Protein 5HBS (pdb70)

B-factor: mean 7.98, std 4.66, range [2.72, 50.4]

Solvent-accessible surface area: 7800 Å² total; per-residue (Å²): 181,41,75,0,57,16,32,3,107,22,102,78,50,113,68,36,69,66,14,10,128,24,0,86,6,87,108,62,27,36,158,63,11,103,139,33,159,13,18,14,43,2,69,32,94,63,61,65,0,46,4,54,27,30,25,142,96,105,66,34,65,14,89,11,87,14,55,48,86,46,100,6,93,3,91,17,43,18,104,62,124,2,75,0,35,0,41,82,76,68,97,83,0,50,3,89,10,121,47,125,36,125,57,10,4,18,13,2,42,50,89,74,75,45,0,15,6,50,23,67,0,86,77,37,64,0,44,6,13,0,65,79,40,149,153,135,63,171,165

CATH classification: 2.40.128.20

Foldseek 3Di:
DAFPAAKWWWDDKFQVLVVLVLLVNDPVLSVVVVPWGWIWHWDCDPQFIWTWTDTPPDIQIDTDGAPDFDWGQPPVRSRDTFRKHWYDDDQKIWMDTHDDWPPFTWIWHDDVQKIWIWTDTPHGIMIIITGGDDDDDDD

InterPro domains:
  IPR000463 Cytosolic fatty-acid binding [PR00178] (5-27)
  IPR000463 Cytosolic fatty-acid binding [PR00178] (64-80)
  IPR000463 Cytosolic fatty-acid binding [PR00178] (113-133)
  IPR000463 Cytosolic fatty-acid binding [PS00214] (7-24)
  IPR000566 Lipocalin/cytosolic fatty-acid binding domain [PF00061] (6-133)
  IPR012674 Calycin [G3DSA:2.40.128.20] (2-135)
  IPR012674 Calycin [SSF50814] (3-134)
  IPR031259 Intracellular lipid binding protein [PTHR11955] (1-133)
  IPR031264 Retinol-binding protein 1 [cd19462] (4-134)

GO terms:
  GO:0005811 lipid droplet (C, IDA)
  GO:1904768 all-trans-retinol binding (F, IDA)
  GO:0055088 lipid homeostasis (P, IMP)
  GO:0006776 vitamin A metabolic process (P, IMP)
  GO:0005501 retinoid binding (F, TAS)
  GO:0006776 vitamin A metabolic process (P, TAS)
  GO:0001523 retinoid metabolic process (P, TAS)
  GO:0005829 cytosol (C, TAS)
  GO:0140104 molecular carrier activity (F, TAS)
  GO:0005515 protein binding (F, IPI)
  GO:0005829 cytosol (C, IDA)

Nearest PDB structures (foldseek):
  5ljc-assembly1_A  TM=9.923E-01  e=6.631E-24  Homo sapiens
  6e5l-assembly1_A  TM=9.874E-01  e=9.057E-24  Homo sapiens
  5lje-assembly1_A  TM=9.902E-01  e=2.841E-23  Homo sapiens
  5ljh-assembly1_A  TM=9.904E-01  e=5.583E-23  Homo sapiens
  1opb-assembly3_C  TM=9.836E-01  e=1.792E-17  Rattus rattus

Structure (mmCIF, N/CA/C/O backbone):
data_5HBS
#
_entry.id   5HBS
#
_cell.length_a   37.217
_cell.length_b   49.769
_cell.length_c   73.480
_cell.angle_alpha   90.00
_cell.angle_beta   90.00
_cell.angle_gamma   90.00
#
_symmetry.space_group_name_H-M   'P 21 21 21'
#
loop_
_entity.id
_entity.type
_entity.pdbx_description
1 polymer 'Retinol-binding protein 1'
2 non-polymer RETINOL
3 water water
#
loop_
_atom_site.group_PDB
_atom_site.id
_atom_site.type_symbol
_atom_site.label_atom_id
_atom_site.label_alt_id
_atom_site.label_comp_id
_atom_site.label_asym_id
_atom_site.label_entity_id
_atom_site.label_seq_id
_atom_site.pdbx_PDB_ins_code
_atom_site.Cartn_x
_atom_site.Cartn_y
_atom_site.Cartn_z
_atom_site.occupancy
_atom_site.B_iso_or_equiv
_atom_site.auth_seq_id
_atom_site.auth_comp_id
_atom_site.auth_asym_id
_atom_site.auth_atom_id
_atom_site.pdbx_PDB_model_num
ATOM 1 N N . PRO A 1 1 ? 29.199 -3.375 12.851 1.00 17.44 1 PRO A N 1
ATOM 2 C CA . PRO A 1 1 ? 28.956 -2.359 11.822 1.00 15.99 1 PRO A CA 1
ATOM 3 C C . PRO A 1 1 ? 28.070 -2.866 10.685 1.00 12.99 1 PRO A C 1
ATOM 4 O O . PRO A 1 1 ? 28.110 -4.056 10.354 1.00 12.91 1 PRO A O 1
ATOM 17 N N . VAL A 1 2 ? 27.279 -1.961 10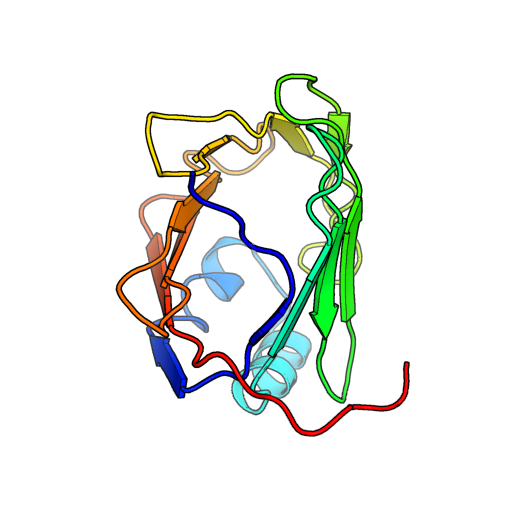.097 1.00 10.93 2 VAL A N 1
ATOM 18 C CA . VAL A 1 2 ? 26.386 -2.331 9.006 1.00 9.68 2 VAL A CA 1
ATOM 19 C C . VAL A 1 2 ? 27.207 -2.803 7.822 1.00 8.50 2 VAL A C 1
ATOM 20 O O . VAL A 1 2 ? 28.170 -2.150 7.405 1.00 9.73 2 VAL A O 1
ATOM 33 N N . ASP A 1 3 ? 26.818 -3.936 7.258 1.00 7.27 3 ASP A N 1
ATOM 34 C CA . ASP A 1 3 ? 27.529 -4.508 6.126 1.00 6.36 3 ASP A CA 1
ATOM 35 C C . ASP A 1 3 ? 26.491 -5.159 5.231 1.00 5.40 3 ASP A C 1
ATOM 36 O O . ASP A 1 3 ? 25.792 -6.085 5.658 1.00 6.10 3 ASP A O 1
ATOM 45 N N . PHE A 1 4 ? 26.377 -4.656 4.004 1.00 4.51 4 PHE A N 1
ATOM 46 C CA . PHE A 1 4 ? 25.375 -5.145 3.066 1.00 4.19 4 PHE A CA 1
ATOM 47 C C . PHE A 1 4 ? 25.797 -6.413 2.323 1.00 3.83 4 PHE A C 1
ATOM 48 O O . PHE A 1 4 ? 25.014 -6.922 1.519 1.00 4.29 4 PHE A O 1
ATOM 65 N N . THR A 1 5 ? 27.001 -6.932 2.557 1.00 3.92 5 THR A N 1
ATOM 66 C CA . THR A 1 5 ? 27.477 -8.079 1.789 1.00 3.90 5 THR A CA 1
ATOM 67 C C . THR A 1 5 ? 26.536 -9.272 1.948 1.00 3.95 5 THR A C 1
ATOM 68 O O . THR A 1 5 ? 26.166 -9.642 3.068 1.00 4.71 5 THR A O 1
ATOM 79 N N . GLY A 1 6 ? 26.185 -9.893 0.834 1.00 3.67 6 GLY A N 1
ATOM 80 C CA . GLY A 1 6 ? 25.331 -11.064 0.866 1.00 3.80 6 GLY A CA 1
ATOM 81 C C . GLY A 1 6 ? 24.521 -11.187 -0.407 1.00 3.60 6 GLY A C 1
ATOM 82 O O . GLY A 1 6 ? 24.634 -10.381 -1.330 1.00 3.97 6 GLY A O 1
ATOM 86 N N . TYR A 1 7 ? 23.699 -12.238 -0.434 1.00 3.75 7 TYR A N 1
ATOM 87 C CA . TYR A 1 7 ? 22.717 -12.458 -1.488 1.00 4.08 7 TYR A CA 1
ATOM 88 C C . TYR A 1 7 ? 21.343 -12.298 -0.855 1.00 3.91 7 TYR A C 1
ATOM 89 O O . TYR A 1 7 ? 21.055 -12.897 0.191 1.00 4.35 7 TYR A O 1
ATOM 107 N N . TRP A 1 8 ? 20.516 -11.467 -1.480 1.00 4.10 8 TRP A N 1
ATOM 108 C CA . TRP A 1 8 ? 19.261 -11.011 -0.903 1.00 4.36 8 TRP A CA 1
ATOM 109 C C . TRP A 1 8 ? 18.150 -11.251 -1.914 1.00 4.39 8 TRP A C 1
ATOM 110 O O . TRP A 1 8 ? 18.199 -10.727 -3.030 1.00 5.43 8 TRP A O 1
ATOM 131 N N . LYS A 1 9 ? 17.148 -12.029 -1.519 1.00 3.92 9 LYS A N 1
ATOM 132 C CA . LYS A 1 9 ? 16.097 -12.474 -2.422 1.00 3.90 9 LYS A CA 1
ATOM 133 C C . LYS A 1 9 ? 14.835 -11.634 -2.222 1.00 3.57 9 LYS A C 1
ATOM 134 O O . LYS A 1 9 ? 14.408 -11.401 -1.088 1.00 3.77 9 LYS A O 1
ATOM 153 N N . MET A 1 10 ? 14.224 -11.199 -3.322 1.00 3.75 10 MET A N 1
ATOM 154 C CA A MET A 1 10 ? 13.034 -10.353 -3.266 0.37 3.95 10 MET A CA 1
ATOM 155 C CA B MET A 1 10 ? 13.062 -10.329 -3.206 0.63 3.73 10 MET A CA 1
ATOM 156 C C . MET A 1 10 ? 11.924 -10.997 -2.442 1.00 3.77 10 MET A C 1
ATOM 157 O O . MET A 1 10 ? 11.538 -12.143 -2.704 1.00 5.30 10 MET A O 1
ATOM 184 N N . LEU A 1 11 ? 11.375 -10.247 -1.490 1.00 3.38 11 LEU A N 1
ATOM 185 C CA . LEU A 1 11 ? 10.176 -10.651 -0.767 1.00 3.51 11 LEU A CA 1
ATOM 186 C C . LEU A 1 11 ? 8.958 -9.853 -1.210 1.00 3.44 11 LEU A C 1
ATOM 187 O O . LEU A 1 11 ? 7.932 -10.447 -1.557 1.00 4.23 11 LEU A O 1
ATOM 203 N N . VAL A 1 12 ? 9.062 -8.520 -1.208 1.00 3.38 12 VAL A N 1
ATOM 204 C CA . VAL A 1 12 ? 7.971 -7.627 -1.579 1.00 3.67 12 VAL A CA 1
ATOM 205 C C . VAL A 1 12 ? 8.533 -6.472 -2.405 1.00 3.83 12 VAL A C 1
ATOM 206 O O . VAL A 1 12 ? 9.669 -6.032 -2.207 1.00 5.08 12 VAL A O 1
ATOM 219 N N . ASN A 1 13 ? 7.697 -5.963 -3.318 1.00 3.77 13 ASN A N 1
ATOM 220 C CA . ASN A 1 13 ? 8.102 -4.966 -4.315 1.00 3.71 13 ASN A CA 1
ATOM 221 C C . ASN A 1 13 ? 6.880 -4.086 -4.565 1.00 3.28 13 ASN A C 1
ATOM 222 O O . ASN A 1 13 ? 5.987 -4.464 -5.330 1.00 3.54 13 ASN A O 1
ATOM 233 N N . GLU A 1 14 ? 6.835 -2.945 -3.893 1.00 3.36 14 GLU A N 1
ATOM 234 C CA . GLU A 1 14 ? 5.643 -2.115 -3.806 1.00 3.51 14 GLU A CA 1
ATOM 235 C C . GLU A 1 14 ? 5.767 -0.906 -4.735 1.00 3.15 14 GLU A C 1
ATOM 236 O O . GLU A 1 14 ? 6.718 -0.126 -4.629 1.00 3.10 14 GLU A O 1
ATOM 248 N N . ASN A 1 15 ? 4.794 -0.754 -5.636 1.00 3.35 15 ASN A N 1
ATOM 249 C CA . ASN A 1 15 ? 4.649 0.433 -6.486 1.00 3.56 15 ASN A CA 1
ATOM 250 C C . ASN A 1 15 ? 5.756 0.571 -7.540 1.00 3.53 15 ASN A C 1
ATOM 251 O O . ASN A 1 15 ? 6.086 1.685 -7.961 1.00 3.92 15 ASN A O 1
ATOM 262 N N . PHE A 1 16 ? 6.298 -0.557 -8.008 1.00 3.73 16 PHE A N 1
ATOM 263 C CA . PHE A 1 16 ? 7.375 -0.533 -9.001 1.00 4.03 16 PHE A CA 1
ATOM 264 C C . PHE A 1 16 ? 6.898 0.040 -10.336 1.00 4.04 16 PHE A C 1
ATOM 265 O O . PHE A 1 16 ? 7.633 0.788 -10.989 1.00 4.17 16 PHE A O 1
ATOM 282 N N . GLU A 1 17 ? 5.680 -0.311 -10.770 1.00 4.52 17 GLU A N 1
ATOM 283 C CA . GLU A 1 17 ? 5.191 0.152 -12.068 1.00 5.24 17 GLU A CA 1
ATOM 284 C C . GLU A 1 17 ? 5.182 1.675 -12.147 1.00 4.89 17 GLU A C 1
ATOM 285 O O . GLU A 1 17 ? 5.621 2.255 -13.148 1.00 5.08 17 GLU A O 1
ATOM 297 N N . GLU A 1 18 ? 4.659 2.345 -11.118 1.00 4.95 18 GLU A N 1
ATOM 298 C CA A GLU A 1 18 ? 4.587 3.804 -11.163 0.49 5.16 18 GLU A CA 1
ATOM 299 C CA B GLU A 1 18 ? 4.587 3.799 -11.178 0.51 5.19 18 GLU A CA 1
ATOM 300 C C . GLU A 1 18 ? 5.970 4.432 -11.099 1.00 4.44 18 GLU A C 1
ATOM 301 O O . GLU A 1 18 ? 6.203 5.477 -11.715 1.00 4.66 18 GLU A O 1
ATOM 324 N N . TYR A 1 19 ? 6.897 3.817 -10.362 1.00 4.00 19 TYR A N 1
ATOM 325 C CA . TYR A 1 19 ? 8.274 4.296 -10.356 1.00 3.78 19 TYR A CA 1
ATOM 326 C C . TYR A 1 19 ? 8.868 4.230 -11.766 1.00 3.87 19 TYR A C 1
ATOM 327 O O . TYR A 1 19 ? 9.438 5.208 -12.266 1.00 4.06 19 TYR A O 1
ATOM 345 N N . LEU A 1 20 ? 8.701 3.089 -12.440 1.00 3.98 20 LEU A N 1
ATOM 346 C CA . LEU A 1 20 ? 9.223 2.960 -13.795 1.00 4.26 20 LEU A CA 1
ATOM 347 C C . LEU A 1 20 ? 8.519 3.908 -14.761 1.00 4.48 20 LEU A C 1
ATOM 348 O O . LEU A 1 20 ? 9.153 4.464 -15.667 1.00 4.97 20 LEU A O 1
ATOM 364 N N . ARG A 1 21 ? 7.208 4.109 -14.595 1.00 4.70 21 ARG A N 1
ATOM 365 C CA . ARG A 1 21 ? 6.505 5.032 -15.478 1.00 5.12 21 ARG A CA 1
ATOM 366 C C . ARG A 1 21 ? 7.031 6.451 -15.309 1.00 4.90 21 ARG A C 1
ATOM 367 O O . ARG A 1 21 ? 7.169 7.192 -16.291 1.00 5.46 21 ARG A O 1
ATOM 388 N N . ALA A 1 22 ? 7.350 6.844 -14.073 1.00 4.79 22 ALA A N 1
ATOM 389 C CA . ALA A 1 22 ? 7.895 8.173 -13.828 1.00 5.05 22 ALA A CA 1
ATOM 390 C C . ALA A 1 22 ? 9.281 8.343 -14.437 1.00 5.42 22 ALA A C 1
ATOM 391 O O . ALA A 1 22 ? 9.692 9.474 -14.706 1.00 7.10 22 ALA A O 1
ATOM 398 N N . LEU A 1 23 ? 10.004 7.252 -14.665 1.00 4.92 23 LEU A N 1
ATOM 399 C CA . LEU A 1 23 ? 11.273 7.286 -15.380 1.00 5.19 23 LEU A CA 1
ATOM 400 C C . LEU A 1 23 ? 11.110 7.223 -16.893 1.00 5.49 23 LEU A C 1
ATOM 401 O O . LEU A 1 23 ? 12.117 7.231 -17.610 1.00 6.00 23 LEU A O 1
ATOM 417 N N . ASP A 1 24 ? 9.880 7.149 -17.394 1.00 5.63 24 ASP A N 1
ATOM 418 C CA . ASP A 1 24 ? 9.616 7.012 -18.826 1.00 6.22 24 ASP A CA 1
ATOM 419 C C . ASP A 1 24 ? 10.142 5.695 -19.383 1.00 6.03 24 ASP A C 1
ATOM 420 O O . ASP A 1 24 ? 10.480 5.605 -20.564 1.00 7.51 24 ASP A O 1
ATOM 429 N N . VAL A 1 25 ? 10.217 4.654 -18.556 1.00 6.00 25 VAL A N 1
ATOM 430 C CA . VAL A 1 25 ? 10.536 3.336 -19.086 1.00 6.18 25 VAL A CA 1
ATOM 431 C C . VAL A 1 25 ? 9.421 2.927 -20.040 1.00 6.58 25 VAL A C 1
ATOM 432 O O . VAL A 1 25 ? 8.236 3.079 -19.728 1.00 7.02 25 VAL A O 1
ATOM 445 N N . ASN A 1 26 ? 9.784 2.422 -21.217 1.00 7.36 26 ASN A N 1
ATOM 446 C CA . ASN A 1 26 ? 8.763 2.169 -22.226 1.00 7.92 26 ASN A CA 1
ATOM 447 C C . ASN A 1 26 ? 7.823 1.048 -21.779 1.00 7.84 26 ASN A C 1
ATOM 448 O O . ASN A 1 26 ? 8.170 0.188 -20.963 1.00 7.53 26 ASN A O 1
ATOM 459 N N . VAL A 1 27 ? 6.617 1.067 -22.351 1.00 8.50 27 VAL A N 1
ATOM 460 C CA . VAL A 1 27 ? 5.523 0.227 -21.864 1.00 9.06 27 VAL A CA 1
ATOM 461 C C . VAL A 1 27 ? 5.855 -1.258 -21.988 1.00 8.04 27 VAL A C 1
ATOM 462 O O . VAL A 1 27 ? 5.520 -2.054 -21.103 1.00 8.02 27 VAL A O 1
ATOM 475 N N . ALA A 1 28 ? 6.505 -1.666 -23.080 1.00 8.06 28 ALA A N 1
ATOM 476 C CA . ALA A 1 28 ? 6.818 -3.085 -23.250 1.00 7.95 28 ALA A CA 1
ATOM 477 C C . ALA A 1 28 ? 7.804 -3.564 -22.192 1.00 6.89 28 ALA A C 1
ATOM 478 O O . ALA A 1 28 ? 7.688 -4.687 -21.682 1.00 6.82 28 ALA A O 1
ATOM 485 N N . LEU A 1 29 ? 8.786 -2.728 -21.857 1.00 6.89 29 LEU A N 1
ATOM 486 C CA . LEU A 1 29 ? 9.738 -3.098 -20.821 1.00 6.58 29 LEU A CA 1
ATOM 487 C C . LEU A 1 29 ? 9.084 -3.079 -19.443 1.00 5.90 29 LEU A C 1
ATOM 488 O O . LEU A 1 29 ? 9.376 -3.936 -18.603 1.00 6.18 29 LEU A O 1
ATOM 504 N N . ARG A 1 30 ? 8.181 -2.128 -19.191 1.00 5.72 30 ARG A N 1
ATOM 505 C CA . ARG A 1 30 ? 7.443 -2.164 -17.932 1.00 5.83 30 ARG A CA 1
ATOM 506 C C . ARG A 1 30 ? 6.642 -3.456 -17.806 1.00 5.54 30 ARG A C 1
ATOM 507 O O . ARG A 1 30 ? 6.555 -4.033 -16.716 1.00 5.75 30 ARG A O 1
ATOM 528 N N . LYS A 1 31 ? 6.058 -3.935 -18.909 1.00 5.76 31 LYS A N 1
ATOM 529 C CA . LYS A 1 31 ? 5.284 -5.173 -18.861 1.00 6.11 31 LYS A CA 1
ATOM 530 C C . LYS A 1 31 ? 6.169 -6.348 -18.460 1.00 6.01 31 LYS A C 1
ATOM 531 O O . LYS A 1 31 ? 5.799 -7.167 -17.612 1.00 6.68 31 LYS A O 1
ATOM 550 N N . ILE A 1 32 ? 7.352 -6.442 -19.067 1.00 5.63 32 ILE A N 1
ATOM 551 C CA . ILE A 1 32 ? 8.325 -7.461 -18.684 1.00 5.79 32 ILE A CA 1
ATOM 552 C C . ILE A 1 32 ? 8.706 -7.303 -17.218 1.00 5.45 32 ILE A C 1
ATOM 553 O O . ILE A 1 32 ? 8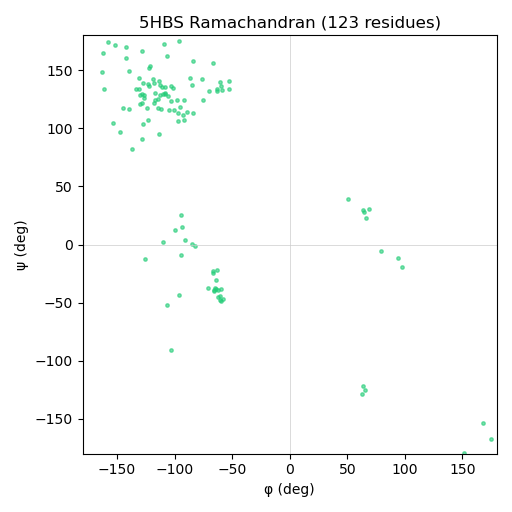.715 -8.271 -16.447 1.00 5.68 32 ILE A O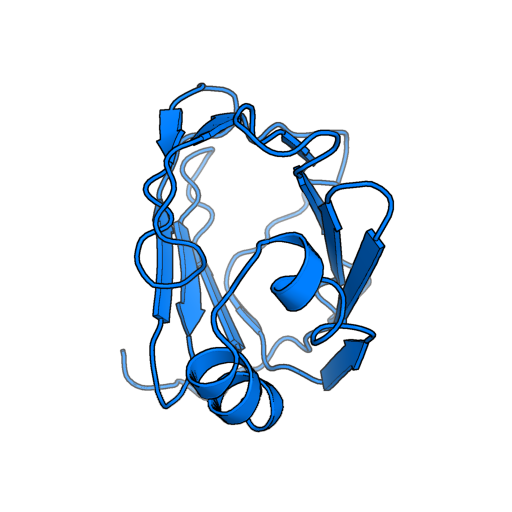 1
ATOM 569 N N . ALA A 1 33 ? 9.037 -6.072 -16.819 1.00 5.52 33 ALA A N 1
ATOM 570 C CA . ALA A 1 33 ? 9.557 -5.834 -15.481 1.00 6.22 33 ALA A CA 1
ATOM 571 C C . ALA A 1 33 ? 8.529 -6.169 -14.409 1.00 6.49 33 ALA A C 1
ATOM 572 O O . ALA A 1 33 ? 8.901 -6.577 -13.304 1.00 7.30 33 ALA A O 1
ATOM 579 N N . ASN A 1 34 ? 7.238 -6.012 -14.721 1.00 7.29 34 ASN A N 1
ATOM 580 C CA . ASN A 1 34 ? 6.173 -6.282 -13.761 1.00 8.49 34 ASN A CA 1
ATOM 581 C C . ASN A 1 34 ? 6.135 -7.741 -13.332 1.00 8.08 34 ASN A C 1
ATOM 582 O O . ASN A 1 34 ? 5.582 -8.050 -12.272 1.00 9.92 34 ASN A O 1
ATOM 593 N N . LEU A 1 35 ? 6.693 -8.645 -14.130 1.00 7.03 35 LEU A N 1
ATOM 594 C CA . LEU A 1 35 ? 6.701 -10.056 -13.780 1.00 7.52 35 LEU A CA 1
ATOM 595 C C . LEU A 1 35 ? 7.979 -10.483 -13.071 1.00 6.96 35 LEU A C 1
ATOM 596 O O . LEU A 1 35 ? 8.038 -11.604 -12.559 1.00 8.66 35 LEU A O 1
ATOM 612 N N . LEU A 1 36 ? 8.987 -9.623 -13.016 1.00 5.81 36 LEU A N 1
ATOM 613 C CA . LEU A 1 36 ? 10.273 -10.000 -12.459 1.00 5.61 36 LEU A CA 1
ATOM 614 C C . LEU A 1 36 ? 10.268 -9.856 -10.939 1.00 5.72 36 LEU A C 1
ATOM 615 O O . LEU A 1 36 ? 9.462 -9.127 -10.351 1.00 6.63 36 LEU A O 1
ATOM 631 N N . LYS A 1 37 ? 11.186 -10.582 -10.308 1.00 5.39 37 LYS A N 1
ATOM 632 C CA A LYS A 1 37 ? 11.403 -10.519 -8.865 0.63 5.78 37 LYS A CA 1
ATOM 633 C CA B LYS A 1 37 ? 11.404 -10.527 -8.865 0.37 5.90 37 LYS A CA 1
ATOM 634 C C . LYS A 1 37 ? 12.906 -10.378 -8.677 1.00 5.90 37 LYS A C 1
ATOM 635 O O . LYS A 1 37 ? 13.600 -11.351 -8.355 1.00 6.53 37 LYS A O 1
ATOM 672 N N . PRO A 1 38 ? 13.443 -9.176 -8.899 1.00 5.97 38 PRO A N 1
ATOM 673 C CA A PRO A 1 38 ? 14.898 -9.006 -8.885 0.61 6.14 38 PRO A CA 1
ATOM 674 C CA B PRO A 1 38 ? 14.897 -9.008 -8.886 0.39 6.16 38 PRO A CA 1
ATOM 675 C C . PRO A 1 38 ? 15.485 -9.230 -7.504 1.00 5.99 38 PRO A C 1
ATOM 676 O O . PRO A 1 38 ? 14.878 -8.905 -6.482 1.00 6.84 38 PRO A O 1
ATOM 697 N N . ASP A 1 39 ? 16.691 -9.786 -7.494 1.00 5.69 39 ASP A N 1
ATOM 698 C CA . ASP A 1 39 ? 17.470 -10.021 -6.287 1.00 5.56 39 ASP A CA 1
ATOM 699 C C . ASP A 1 39 ? 18.660 -9.071 -6.245 1.00 5.42 39 ASP A C 1
ATOM 700 O O . ASP A 1 39 ? 18.953 -8.371 -7.213 1.00 5.92 39 ASP A O 1
ATOM 709 N N . LYS A 1 40 ? 19.372 -9.078 -5.118 1.00 5.06 40 LYS A N 1
ATOM 710 C CA . LYS A 1 40 ? 20.568 -8.258 -4.945 1.00 5.04 40 LYS A CA 1
ATOM 711 C C . LYS A 1 40 ? 21.729 -9.144 -4.510 1.00 4.87 40 LYS A C 1
ATOM 712 O O . LYS A 1 40 ? 21.628 -9.840 -3.497 1.00 5.64 40 LYS A O 1
ATOM 731 N N . GLU A 1 41 ? 22.845 -9.093 -5.241 1.00 4.62 41 GLU A N 1
ATOM 732 C CA . GLU A 1 41 ? 24.102 -9.682 -4.785 1.00 4.57 41 GLU A CA 1
ATOM 733 C C . GLU A 1 41 ? 25.049 -8.523 -4.511 1.00 4.01 41 GLU A C 1
ATOM 734 O O . GLU A 1 41 ? 25.385 -7.769 -5.432 1.00 4.34 41 GLU A O 1
ATOM 746 N N . ILE A 1 42 ? 25.456 -8.367 -3.254 1.00 3.66 42 ILE A N 1
ATOM 747 C CA . ILE A 1 42 ? 26.217 -7.201 -2.820 1.00 3.53 42 ILE A CA 1
ATOM 748 C C . ILE A 1 42 ? 27.542 -7.644 -2.221 1.00 3.51 42 ILE A C 1
ATOM 749 O O . ILE A 1 42 ? 27.587 -8.575 -1.410 1.00 3.69 42 ILE A O 1
ATOM 765 N N . VAL A 1 43 ? 28.614 -6.943 -2.588 1.00 3.55 43 VAL A N 1
ATOM 766 C CA . VAL A 1 43 ? 29.892 -7.048 -1.887 1.00 3.74 43 VAL A CA 1
ATOM 767 C C . VAL A 1 43 ? 30.285 -5.652 -1.438 1.00 3.74 43 VAL A C 1
ATOM 768 O O . VAL A 1 43 ? 30.502 -4.762 -2.273 1.00 4.21 43 VAL A O 1
ATOM 781 N N . GLN A 1 44 ? 30.378 -5.466 -0.125 1.00 3.73 44 GLN A N 1
ATOM 782 C CA . GLN A 1 44 ? 30.864 -4.237 0.484 1.00 3.97 44 GLN A CA 1
ATOM 783 C C . GLN A 1 44 ? 32.312 -4.494 0.899 1.00 4.15 44 GLN A C 1
ATOM 784 O O . GLN A 1 44 ? 32.575 -5.352 1.746 1.00 5.36 44 GLN A O 1
ATOM 798 N N . ASP A 1 45 ? 33.246 -3.779 0.283 1.00 4.13 45 ASP A N 1
ATOM 799 C CA . ASP A 1 45 ? 34.682 -4.052 0.421 1.00 4.27 45 ASP A CA 1
ATOM 800 C C . ASP A 1 45 ? 35.324 -2.721 0.801 1.00 4.30 45 ASP A C 1
ATOM 801 O O . ASP A 1 45 ? 35.669 -1.918 -0.068 1.00 4.31 45 ASP A O 1
ATOM 810 N N . GLY A 1 46 ? 35.441 -2.458 2.100 1.00 5.24 46 GLY A N 1
ATOM 811 C CA . GLY A 1 46 ? 35.731 -1.099 2.526 1.00 5.90 46 GLY A CA 1
ATOM 812 C C . GLY A 1 46 ? 34.592 -0.190 2.099 1.00 6.41 46 GLY A C 1
ATOM 813 O O . GLY A 1 46 ? 33.418 -0.482 2.347 1.00 8.28 46 GLY A O 1
ATOM 817 N N . ASP A 1 47 ? 34.926 0.913 1.432 1.00 6.44 47 ASP A N 1
ATOM 818 C CA . ASP A 1 47 ? 33.919 1.791 0.845 1.00 6.83 47 ASP A CA 1
ATOM 819 C C . ASP A 1 47 ? 33.742 1.558 -0.654 1.00 5.33 47 ASP A C 1
ATOM 820 O O . ASP A 1 47 ? 33.068 2.347 -1.321 1.00 5.86 47 ASP A O 1
ATOM 829 N N . HIS A 1 48 ? 34.286 0.467 -1.185 1.00 4.48 48 HIS A N 1
ATOM 830 C CA . HIS A 1 48 ? 33.995 0.030 -2.547 1.00 4.12 48 HIS A CA 1
ATOM 831 C C . HIS A 1 48 ? 32.781 -0.890 -2.494 1.00 4.02 48 HIS A C 1
ATOM 832 O O . HIS A 1 48 ? 32.847 -1.981 -1.923 1.00 4.78 48 HIS A O 1
ATOM 846 N N . MET A 1 49 ? 31.682 -0.451 -3.096 1.00 3.77 49 MET A N 1
ATOM 847 C CA A MET A 1 49 ? 30.421 -1.174 -3.061 0.58 4.17 49 MET A CA 1
ATOM 848 C CA B MET A 1 49 ? 30.402 -1.145 -3.075 0.42 4.33 49 MET A CA 1
ATOM 849 C C . MET A 1 49 ? 30.096 -1.693 -4.458 1.00 3.87 49 MET A C 1
ATOM 850 O O . MET A 1 49 ? 30.128 -0.938 -5.437 1.00 4.52 49 MET A O 1
ATOM 877 N N . ILE A 1 50 ? 29.754 -2.981 -4.535 1.00 3.73 50 ILE A N 1
ATOM 878 C CA . ILE A 1 50 ? 29.226 -3.592 -5.751 1.00 4.02 50 ILE A CA 1
ATOM 879 C C . ILE A 1 50 ? 27.824 -4.068 -5.414 1.00 3.66 50 ILE A C 1
ATOM 880 O O . ILE A 1 50 ? 27.641 -4.856 -4.480 1.00 4.31 50 ILE A O 1
ATOM 896 N N . ILE A 1 51 ? 26.835 -3.573 -6.150 1.00 3.47 51 ILE A N 1
ATOM 897 C CA . ILE A 1 51 ? 25.442 -3.986 -5.984 1.00 3.60 51 ILE A CA 1
ATOM 898 C C . ILE A 1 51 ? 24.971 -4.508 -7.332 1.00 3.48 51 ILE A C 1
ATOM 899 O O . ILE A 1 51 ? 24.770 -3.724 -8.268 1.00 3.83 51 ILE A O 1
ATOM 915 N N . ARG A 1 52 ? 24.812 -5.823 -7.442 1.00 3.93 52 ARG A N 1
ATOM 916 C CA . ARG A 1 52 ? 24.299 -6.437 -8.660 1.00 4.31 52 ARG A CA 1
ATOM 917 C C . ARG A 1 52 ? 22.806 -6.671 -8.457 1.00 4.09 52 ARG A C 1
ATOM 918 O O . ARG A 1 52 ? 22.411 -7.475 -7.607 1.00 5.05 52 ARG A O 1
ATOM 939 N N . THR A 1 53 ? 21.978 -5.950 -9.214 1.00 3.62 53 THR A N 1
ATOM 940 C CA . THR A 1 53 ? 20.537 -6.173 -9.211 1.00 3.75 53 THR A CA 1
ATOM 941 C C . THR A 1 53 ? 20.257 -7.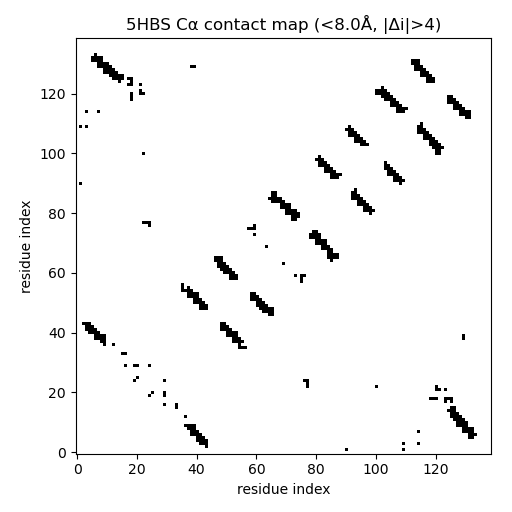152 -10.341 1.00 4.06 53 THR A C 1
ATOM 942 O O . THR A 1 53 ? 20.459 -6.837 -11.518 1.00 4.76 53 THR A O 1
ATOM 953 N N . LEU A 1 54 ? 19.858 -8.359 -9.974 1.00 4.72 54 LEU A N 1
ATOM 954 C CA . LEU A 1 54 ? 19.823 -9.482 -10.889 1.00 5.47 54 LEU A CA 1
ATOM 955 C C . LEU A 1 54 ? 18.382 -9.899 -11.141 1.00 5.66 54 LEU A C 1
ATOM 956 O O . LEU A 1 54 ? 17.573 -9.971 -10.215 1.00 7.44 54 LEU A O 1
ATOM 972 N N . SER A 1 55 ? 18.061 -10.177 -12.396 1.00 5.22 55 SER A N 1
ATOM 973 C CA . SER A 1 55 ? 16.785 -10.797 -12.716 1.00 5.31 55 SER A CA 1
ATOM 974 C C . SER A 1 55 ? 17.002 -11.792 -13.841 1.00 5.87 55 SER A C 1
ATOM 975 O O . SER A 1 55 ? 18.057 -11.830 -14.477 1.00 6.79 55 SER A O 1
ATOM 983 N N . THR A 1 56 ? 15.973 -12.593 -14.103 1.00 6.31 56 THR A N 1
ATOM 984 C CA . THR A 1 56 ? 16.083 -13.572 -15.175 1.00 7.07 56 THR A CA 1
ATOM 985 C C . THR A 1 56 ? 16.193 -12.920 -16.545 1.00 6.63 56 THR A C 1
ATOM 986 O O . THR A 1 56 ? 16.728 -13.541 -17.470 1.00 8.03 56 THR A O 1
ATOM 997 N N . PHE A 1 57 ? 15.696 -11.694 -16.698 1.00 6.08 57 PHE A N 1
ATOM 998 C CA . PHE A 1 57 ? 15.651 -11.021 -17.992 1.00 6.11 57 PHE A CA 1
ATOM 999 C C . PHE A 1 57 ? 16.824 -10.078 -18.245 1.00 6.55 57 PHE A C 1
ATOM 1000 O O . PHE A 1 57 ? 17.325 -9.986 -19.369 1.00 10.00 57 PHE A O 1
ATOM 1017 N N . ARG A 1 58 ? 17.197 -9.296 -17.250 1.00 5.91 58 ARG A N 1
ATOM 1018 C CA . ARG A 1 58 ? 18.230 -8.286 -17.409 1.00 6.56 58 ARG A CA 1
ATOM 1019 C C . ARG A 1 58 ? 18.709 -7.881 -16.024 1.00 5.59 58 ARG A C 1
ATOM 1020 O O . ARG A 1 58 ? 17.935 -7.872 -15.063 1.00 5.92 58 ARG A O 1
ATOM 1041 N N . ASN A 1 59 ? 19.983 -7.528 -15.933 1.00 5.61 59 ASN A N 1
ATOM 1042 C CA . ASN A 1 59 ? 20.558 -7.036 -14.692 1.00 5.33 59 ASN A CA 1
ATOM 1043 C C . ASN A 1 59 ? 20.796 -5.534 -14.772 1.00 5.08 59 ASN A C 1
ATOM 1044 O O . ASN A 1 59 ? 20.861 -4.945 -15.855 1.00 6.34 59 ASN A O 1
ATOM 1055 N N . TYR A 1 60 ? 20.967 -4.921 -13.601 1.00 4.19 60 TYR A N 1
ATOM 1056 C CA . TYR A 1 60 ? 21.502 -3.568 -13.497 1.00 3.96 60 TYR A CA 1
ATOM 1057 C C . TYR A 1 60 ? 22.614 -3.609 -12.459 1.00 3.87 60 TYR A C 1
ATOM 1058 O O . TYR A 1 60 ? 22.372 -3.990 -11.307 1.00 3.97 60 TYR A O 1
ATOM 1076 N N . ILE A 1 61 ? 23.827 -3.232 -12.866 1.00 3.91 61 ILE A N 1
ATOM 1077 C CA . ILE A 1 61 ? 25.022 -3.390 -12.041 1.00 4.11 61 ILE A CA 1
ATOM 1078 C C . ILE A 1 61 ? 25.511 -2.020 -11.590 1.00 3.78 61 ILE A C 1
ATOM 1079 O O . ILE A 1 61 ? 25.708 -1.123 -12.420 1.00 4.73 61 ILE A O 1
ATOM 1095 N N . MET A 1 62 ? 25.741 -1.876 -10.284 1.00 3.40 62 MET A N 1
ATOM 1096 C CA . MET A 1 62 ? 26.425 -0.720 -9.718 1.00 3.48 62 MET A CA 1
ATOM 1097 C C . MET A 1 62 ? 27.757 -1.165 -9.130 1.00 3.63 62 MET A C 1
ATOM 1098 O O . MET A 1 62 ? 27.853 -2.225 -8.501 1.00 3.99 62 MET A O 1
ATOM 1112 N N . ASP A 1 63 ? 28.780 -0.333 -9.321 1.00 3.71 63 ASP A N 1
ATOM 1113 C CA . ASP A 1 63 ? 30.126 -0.632 -8.835 1.00 4.11 63 ASP A CA 1
ATOM 1114 C C . ASP A 1 63 ? 30.785 0.732 -8.636 1.00 4.16 63 ASP A C 1
ATOM 1115 O O . ASP A 1 63 ? 31.116 1.400 -9.617 1.00 5.49 63 ASP A O 1
ATOM 1124 N N . PHE A 1 64 ? 30.906 1.166 -7.381 1.00 3.66 64 PHE A N 1
ATOM 1125 C CA . PHE A 1 64 ? 31.267 2.549 -7.097 1.00 3.80 64 PHE A CA 1
ATOM 1126 C C . PHE A 1 64 ? 31.998 2.635 -5.761 1.00 3.51 64 PHE A C 1
ATOM 1127 O O . PHE A 1 64 ? 32.076 1.670 -4.995 1.00 3.90 64 PHE A O 1
ATOM 1144 N N . GLN A 1 65 ? 32.524 3.826 -5.487 1.00 3.71 65 GLN A N 1
ATOM 1145 C CA . GLN A 1 65 ? 33.108 4.156 -4.198 1.00 3.96 65 GLN A CA 1
ATOM 1146 C C . GLN A 1 65 ? 32.136 5.064 -3.455 1.00 4.01 65 GLN A C 1
ATOM 1147 O O . GLN A 1 65 ? 31.700 6.089 -3.991 1.00 4.41 65 GLN A O 1
ATOM 1161 N N . VAL A 1 66 ? 31.797 4.692 -2.222 1.00 4.39 66 VAL A N 1
ATOM 1162 C CA . VAL A 1 66 ? 30.955 5.553 -1.407 1.00 5.04 66 VAL A CA 1
ATOM 1163 C C . VAL A 1 66 ? 31.659 6.887 -1.218 1.00 5.31 66 VAL A C 1
ATOM 1164 O O . VAL A 1 66 ? 32.869 6.944 -0.961 1.00 6.82 66 VAL A O 1
ATOM 1177 N N . GLY A 1 67 ? 30.894 7.972 -1.359 1.00 5.55 67 GLY A N 1
ATOM 1178 C CA . GLY A 1 67 ? 31.375 9.320 -1.160 1.00 6.55 67 GLY A CA 1
ATOM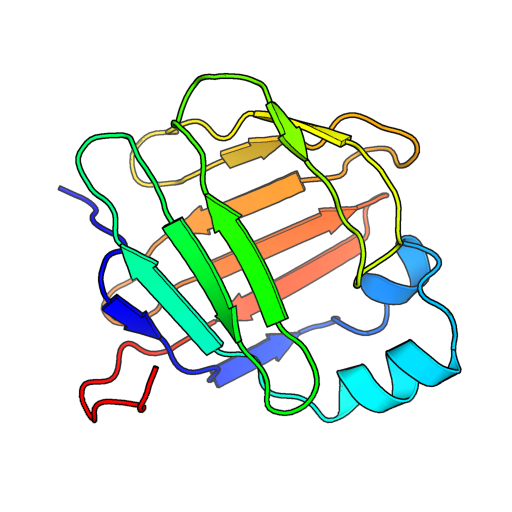 1179 C C . GLY A 1 67 ? 31.853 10.020 -2.413 1.00 7.38 67 GLY A C 1
ATOM 1180 O O . GLY A 1 67 ? 32.082 11.235 -2.372 1.00 9.80 67 GLY A O 1
ATOM 1184 N N . LYS A 1 68 ? 32.019 9.300 -3.519 1.00 6.91 68 LYS A N 1
ATOM 1185 C CA . LYS A 1 68 ? 32.623 9.843 -4.728 1.00 7.14 68 LYS A CA 1
ATOM 1186 C C . LYS A 1 68 ? 31.585 9.878 -5.843 1.00 6.55 68 LYS A C 1
ATOM 1187 O O . LYS A 1 68 ? 31.108 8.825 -6.287 1.00 6.80 68 LYS A O 1
ATOM 1191 N N . GLU A 1 69 ? 31.277 11.089 -6.313 1.00 6.61 69 GLU A N 1
ATOM 1192 C CA . GLU A 1 69 ? 30.346 11.255 -7.415 1.00 6.45 69 GLU A CA 1
ATOM 1193 C C . GLU A 1 69 ? 30.883 10.538 -8.640 1.00 6.18 69 GLU A C 1
ATOM 1194 O O . GLU A 1 69 ? 32.083 10.563 -8.928 1.00 7.40 69 GLU A O 1
ATOM 1206 N N . PHE A 1 70 ? 29.978 9.897 -9.362 1.00 5.50 70 PHE A N 1
ATOM 1207 C CA . PHE A 1 70 ? 30.338 9.154 -10.553 1.00 5.73 70 PHE A CA 1
ATOM 1208 C C . PHE A 1 70 ? 29.249 9.340 -11.589 1.00 5.21 70 PHE A C 1
ATOM 1209 O O . PHE A 1 70 ? 28.123 9.730 -11.279 1.00 5.28 70 PHE A O 1
ATOM 1226 N N . GLU A 1 71 ? 29.613 9.070 -12.835 1.00 5.55 71 GLU A N 1
ATOM 1227 C CA . GLU A 1 71 ? 28.652 9.039 -13.924 1.00 5.87 71 GLU A CA 1
ATOM 1228 C C . GLU A 1 71 ? 27.999 7.665 -13.943 1.00 5.54 71 GLU A C 1
ATOM 1229 O O . GLU A 1 71 ? 28.653 6.650 -14.216 1.00 7.00 71 GLU A O 1
ATOM 1241 N N . GLU A 1 72 ? 26.711 7.638 -13.637 1.00 4.92 72 GLU A N 1
ATOM 1242 C CA . GLU A 1 72 ? 25.935 6.413 -13.551 1.00 4.66 72 GLU A CA 1
ATOM 1243 C C . GLU A 1 72 ? 25.229 6.181 -14.884 1.00 4.77 72 GLU A C 1
ATOM 1244 O O . GLU A 1 72 ? 24.405 6.998 -15.306 1.00 5.60 72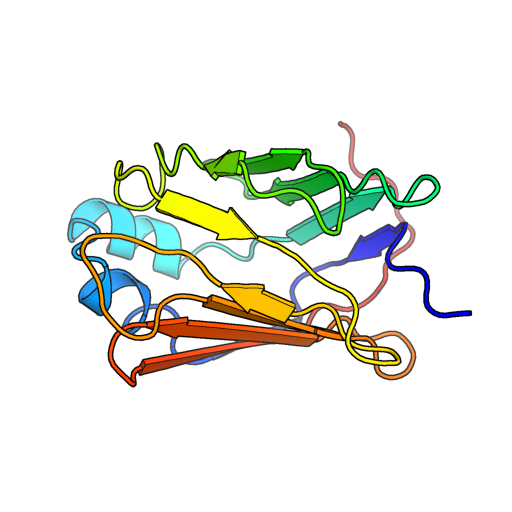 GLU A O 1
ATOM 1256 N N . ASP A 1 73 ? 25.562 5.069 -15.538 1.00 4.80 73 ASP A N 1
ATOM 1257 C CA . ASP A 1 73 ? 24.991 4.691 -16.828 1.00 5.09 73 ASP A CA 1
ATOM 1258 C C . ASP A 1 73 ? 23.779 3.807 -16.568 1.00 4.65 73 ASP A C 1
ATOM 1259 O O . ASP A 1 73 ? 23.920 2.645 -16.173 1.00 5.06 73 ASP A O 1
ATOM 1268 N N . LEU A 1 74 ? 22.587 4.365 -16.783 1.00 4.87 74 LEU A N 1
ATOM 1269 C CA . LEU A 1 74 ? 21.327 3.689 -16.501 1.00 5.13 74 LEU A CA 1
ATOM 1270 C C . LEU A 1 74 ? 20.755 2.976 -17.728 1.00 5.57 74 LEU A C 1
ATOM 1271 O O . LEU A 1 74 ? 19.540 2.733 -17.807 1.00 5.92 74 LEU A O 1
ATOM 1287 N N . THR A 1 75 ? 21.615 2.605 -18.676 1.00 6.29 75 THR A N 1
ATOM 1288 C CA . THR A 1 75 ? 21.208 1.732 -19.768 1.00 7.18 75 THR A CA 1
ATOM 1289 C C . THR A 1 75 ? 20.557 0.473 -19.212 1.00 7.32 75 THR A C 1
ATOM 1290 O O . THR A 1 75 ? 21.077 -0.159 -18.287 1.00 8.28 75 THR A O 1
ATOM 1301 N N . GLY A 1 76 ? 19.418 0.110 -19.792 1.00 7.84 76 GLY A N 1
ATOM 1302 C CA . GLY A 1 76 ? 18.644 -1.026 -19.357 1.00 8.28 76 GLY A CA 1
ATOM 1303 C C . GLY A 1 76 ? 17.497 -0.674 -18.437 1.00 7.74 76 GLY A C 1
ATOM 1304 O O . GLY A 1 76 ? 16.577 -1.487 -18.278 1.00 8.82 76 GLY A O 1
ATOM 1308 N N . ILE A 1 77 ? 17.540 0.505 -17.817 1.00 7.07 77 ILE A N 1
ATOM 1309 C CA . ILE A 1 77 ? 16.417 1.031 -17.054 1.00 6.76 77 ILE A CA 1
ATOM 1310 C C . ILE A 1 77 ? 15.757 2.088 -17.934 1.00 6.20 77 ILE A C 1
ATOM 1311 O O . ILE A 1 77 ? 14.900 1.760 -18.759 1.00 7.22 77 ILE A O 1
ATOM 1327 N N . ASP A 1 78 ? 16.178 3.346 -17.808 1.00 5.95 78 ASP A N 1
ATOM 1328 C CA . ASP A 1 78 ? 15.644 4.432 -18.620 1.00 5.90 78 ASP A CA 1
ATOM 1329 C C . ASP A 1 78 ? 16.649 4.975 -19.629 1.00 6.09 78 ASP A C 1
ATOM 1330 O O . ASP A 1 78 ? 16.339 5.938 -20.341 1.00 7.28 78 ASP A O 1
ATOM 1339 N N . ASP A 1 79 ? 17.845 4.389 -19.698 1.00 6.00 79 ASP A N 1
ATOM 1340 C CA . ASP A 1 79 ? 18.859 4.718 -20.693 1.00 6.74 79 ASP A CA 1
ATOM 1341 C C . ASP A 1 79 ? 19.406 6.130 -20.542 1.00 6.70 79 ASP A C 1
ATOM 1342 O O . ASP A 1 79 ? 19.977 6.681 -21.484 1.00 8.76 79 ASP A O 1
ATOM 1351 N N . ARG A 1 80 ? 19.290 6.706 -19.355 1.00 5.36 80 ARG A N 1
ATOM 1352 C CA . ARG A 1 80 ? 19.835 8.011 -19.043 1.00 5.02 80 ARG A CA 1
ATOM 1353 C C . ARG A 1 80 ? 21.194 7.861 -18.367 1.00 4.92 80 ARG A C 1
ATOM 1354 O O . ARG A 1 80 ? 21.674 6.756 -18.106 1.00 5.82 80 ARG A O 1
ATOM 1375 N N . LYS A 1 81 ? 21.818 9.011 -18.127 1.00 5.32 81 LYS A N 1
ATOM 1376 C CA A LYS A 1 81 ? 23.040 9.157 -17.353 0.57 6.00 81 LYS A CA 1
ATOM 1377 C CA B LYS A 1 81 ? 23.021 9.119 -17.320 0.43 5.96 81 LYS A CA 1
ATOM 1378 C C . LYS A 1 81 ? 22.726 10.081 -16.185 1.00 5.13 81 LYS A C 1
ATOM 1379 O O . LYS A 1 81 ? 22.118 11.140 -16.393 1.00 5.87 81 LYS A O 1
ATOM 1416 N N . CYS A 1 82 ? 23.145 9.708 -14.978 1.00 4.42 82 CYS A N 1
ATOM 1417 C CA . CYS A 1 82 ? 23.033 10.599 -13.838 1.00 4.16 82 CYS A CA 1
ATOM 1418 C C . CYS A 1 82 ? 24.411 10.844 -13.243 1.00 4.23 82 CYS A C 1
ATOM 1419 O O . CYS A 1 82 ? 25.319 10.021 -13.376 1.00 4.86 82 CYS A O 1
ATOM 1427 N N . MET A 1 83 ? 24.563 11.990 -12.591 1.00 4.21 83 MET A N 1
ATOM 1428 C CA . MET A 1 83 ? 25.745 12.265 -11.784 1.00 4.35 83 MET A CA 1
ATOM 1429 C C . MET A 1 83 ? 25.355 11.921 -10.354 1.00 3.90 83 MET A C 1
ATOM 1430 O O . MET A 1 83 ? 24.553 12.627 -9.721 1.00 4.27 83 MET A O 1
ATOM 1444 N N . THR A 1 84 ? 25.878 10.797 -9.879 1.00 3.80 84 THR A N 1
ATOM 1445 C CA . THR A 1 84 ? 25.333 10.103 -8.726 1.00 3.82 84 THR A CA 1
ATOM 1446 C C . THR A 1 84 ? 26.353 10.041 -7.607 1.00 3.99 84 THR A C 1
ATOM 1447 O O . THR A 1 84 ? 27.540 9.805 -7.846 1.00 4.46 84 THR A O 1
ATOM 1458 N N . THR A 1 85 ? 25.874 10.245 -6.384 1.00 4.43 85 THR A N 1
ATOM 1459 C CA . THR A 1 85 ? 26.701 10.091 -5.199 1.00 5.09 85 THR A CA 1
ATOM 1460 C C . THR A 1 85 ? 25.967 9.208 -4.207 1.00 4.94 85 THR A C 1
ATOM 1461 O O . THR A 1 85 ? 24.804 9.471 -3.884 1.00 4.89 85 THR A O 1
ATOM 1472 N N . VAL A 1 86 ? 26.652 8.172 -3.727 1.00 5.61 86 VAL A N 1
ATOM 1473 C CA . VAL A 1 86 ? 26.157 7.300 -2.670 1.00 5.85 86 VAL A CA 1
ATOM 1474 C C . VAL A 1 86 ? 26.974 7.603 -1.421 1.00 6.21 86 VAL A C 1
ATOM 1475 O O . VAL A 1 86 ? 28.207 7.606 -1.476 1.00 8.39 86 VAL A O 1
ATOM 1488 N N . SER A 1 87 ? 26.300 7.851 -0.300 1.00 5.23 87 SER A N 1
ATOM 1489 C CA A SER A 1 87 ? 26.958 8.292 0.923 0.74 5.62 87 SER A CA 1
ATOM 1490 C CA B SER A 1 87 ? 26.983 8.265 0.917 0.26 5.62 87 SER A CA 1
ATOM 1491 C C . SER A 1 87 ? 26.389 7.558 2.126 1.00 4.76 87 SER A C 1
ATOM 1492 O O . SER A 1 87 ? 25.215 7.190 2.140 1.00 5.00 87 SER A O 1
ATOM 1507 N N . TRP A 1 88 ? 27.219 7.374 3.151 1.00 4.97 88 TRP A N 1
ATOM 1508 C CA . TRP A 1 88 ? 26.726 6.849 4.414 1.00 5.19 88 TRP A CA 1
ATOM 1509 C C . TRP A 1 88 ? 25.976 7.931 5.181 1.00 5.43 88 TRP A C 1
ATOM 1510 O O . TRP A 1 88 ? 26.366 9.104 5.195 1.00 6.64 88 TRP A O 1
A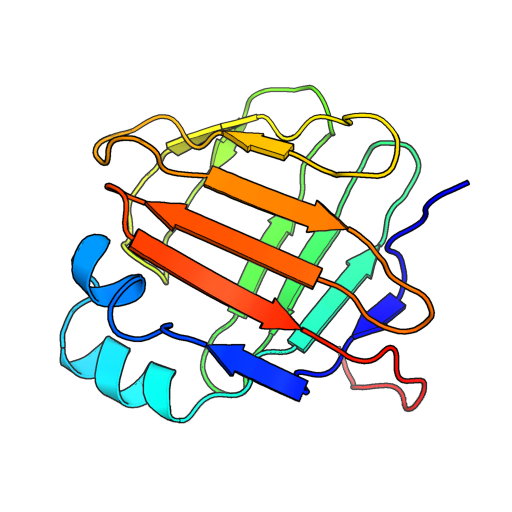TOM 1531 N N . ASP A 1 89 ? 24.904 7.508 5.845 1.00 5.87 89 ASP A N 1
ATOM 1532 C CA . ASP A 1 89 ? 24.085 8.341 6.722 1.00 6.70 89 ASP A CA 1
ATOM 1533 C C . ASP A 1 89 ? 23.806 7.456 7.937 1.00 6.89 89 ASP A C 1
ATOM 1534 O O . ASP A 1 89 ? 22.764 6.807 8.026 1.00 7.81 89 ASP A O 1
ATOM 1543 N N . GLY A 1 90 ? 24.760 7.400 8.859 1.00 7.47 90 GLY A N 1
ATOM 1544 C CA . GLY A 1 90 ? 24.657 6.445 9.947 1.00 7.81 90 GLY A CA 1
ATOM 1545 C C . GLY A 1 90 ? 24.692 5.031 9.398 1.00 8.44 90 GLY A C 1
ATOM 1546 O O . GLY A 1 90 ? 25.640 4.624 8.716 1.00 9.63 90 GLY A O 1
ATOM 1550 N N . ASP A 1 91 ? 23.637 4.275 9.682 1.00 8.98 91 ASP A N 1
ATOM 1551 C CA . ASP A 1 91 ? 23.507 2.897 9.236 1.00 10.11 91 ASP A CA 1
ATOM 1552 C C . ASP A 1 91 ? 22.801 2.776 7.891 1.00 9.04 91 ASP A C 1
ATOM 1553 O O . ASP A 1 91 ? 22.574 1.655 7.422 1.00 9.92 91 ASP A O 1
ATOM 1562 N N . LYS A 1 92 ? 22.465 3.895 7.256 1.00 8.45 92 LYS A N 1
ATOM 1563 C CA A LYS A 1 92 ? 21.781 3.886 5.978 0.51 8.01 92 LYS A CA 1
ATOM 1564 C CA B LYS A 1 92 ? 21.769 3.920 5.980 0.49 8.02 92 LYS A CA 1
ATOM 1565 C C . LYS A 1 92 ? 22.724 4.341 4.873 1.00 6.56 92 LYS A C 1
ATOM 1566 O O . LYS A 1 92 ? 23.687 5.076 5.104 1.00 7.30 92 LYS A O 1
ATOM 1603 N N . LEU A 1 93 ? 22.430 3.879 3.672 1.00 5.42 93 LEU A N 1
ATOM 1604 C CA A LEU A 1 93 ? 23.117 4.295 2.453 0.28 5.43 93 LEU A CA 1
ATOM 1605 C CA B LEU A 1 93 ? 23.124 4.310 2.479 0.72 5.27 93 LEU A CA 1
ATOM 1606 C C . LEU A 1 93 ? 22.170 5.202 1.692 1.00 4.67 93 LEU A C 1
ATOM 1607 O O . LEU A 1 93 ? 21.043 4.801 1.397 1.00 5.31 93 LEU A O 1
ATOM 1638 N N . GLN A 1 94 ? 22.617 6.417 1.387 1.00 4.26 94 GLN A N 1
ATOM 1639 C CA . GLN A 1 94 ? 21.815 7.408 0.683 1.00 4.49 94 GLN A CA 1
ATOM 1640 C C . GLN A 1 94 ? 22.392 7.622 -0.705 1.00 4.56 94 GLN A C 1
ATOM 1641 O O . GLN A 1 94 ? 23.602 7.776 -0.861 1.00 7.16 94 GLN A O 1
ATOM 1655 N N . CYS A 1 95 ? 21.526 7.664 -1.707 1.00 3.66 95 CYS A N 1
ATOM 1656 C CA . CYS A 1 95 ? 21.954 7.879 -3.080 1.00 3.63 95 CYS A CA 1
ATOM 1657 C C . CYS A 1 95 ? 21.173 9.039 -3.681 1.00 3.53 95 CYS A C 1
ATOM 1658 O O . CYS A 1 95 ? 19.938 9.054 -3.618 1.00 3.86 95 CYS A O 1
ATOM 1666 N N . VAL A 1 96 ? 21.899 10.002 -4.253 1.00 3.61 96 VAL A N 1
ATOM 1667 C CA . VAL A 1 96 ? 21.321 11.115 -4.997 1.00 3.84 96 VAL A CA 1
ATOM 1668 C C . VAL A 1 96 ? 21.764 10.964 -6.444 1.00 3.43 96 VAL A C 1
ATOM 1669 O O . VAL A 1 96 ? 22.965 10.871 -6.721 1.00 3.88 96 VAL A O 1
ATOM 1682 N N . GLN A 1 97 ? 20.796 10.940 -7.364 1.00 3.47 97 GLN A N 1
ATOM 1683 C CA . GLN A 1 97 ? 21.036 10.738 -8.797 1.00 3.63 97 GLN A CA 1
ATOM 1684 C C . GLN A 1 97 ? 20.659 12.032 -9.522 1.00 3.83 97 GLN A C 1
ATOM 1685 O O . GLN A 1 97 ? 19.491 12.250 -9.847 1.00 4.34 97 GLN A O 1
ATOM 1699 N N . LYS A 1 98 ? 21.645 12.899 -9.771 1.00 4.31 98 LYS A N 1
ATOM 1700 C CA A LYS A 1 98 ? 21.404 14.183 -10.429 0.45 4.88 98 LYS A CA 1
ATOM 1701 C CA B LYS A 1 98 ? 21.353 14.168 -10.419 0.55 4.85 98 LYS A CA 1
ATOM 1702 C C . LYS A 1 98 ? 21.196 13.970 -11.921 1.00 4.59 98 LYS A C 1
ATOM 1703 O O . LYS A 1 98 ? 21.982 13.268 -12.563 1.00 5.30 98 LYS A O 1
ATOM 1740 N N . GLY A 1 99 ? 20.173 14.606 -12.482 1.00 4.87 99 GLY A N 1
ATOM 1741 C CA . GLY A 1 99 ? 19.901 14.447 -13.901 1.00 5.16 99 GLY A CA 1
ATOM 1742 C C . GLY A 1 99 ? 18.539 14.999 -14.261 1.00 5.11 99 GLY A C 1
ATOM 1743 O O . GLY A 1 99 ? 18.019 15.898 -13.595 1.00 6.65 99 GLY A O 1
ATOM 1747 N N . GLU A 1 100 ? 17.967 14.439 -15.326 1.00 4.83 100 GLU A N 1
ATOM 1748 C CA . GLU A 1 100 ? 16.744 14.986 -15.908 1.00 5.17 100 GLU A CA 1
ATOM 1749 C C . GLU A 1 100 ? 15.593 14.987 -14.911 1.00 5.35 100 GLU A C 1
ATOM 1750 O O . GLU A 1 100 ? 14.835 15.959 -14.828 1.00 6.44 100 GLU A O 1
ATOM 1762 N N . LYS A 1 101 ? 15.421 13.894 -14.178 1.00 5.38 101 LYS A N 1
ATOM 1763 C CA . LYS A 1 101 ? 14.304 13.774 -13.253 1.00 5.83 101 LYS A CA 1
ATOM 1764 C C . LYS A 1 101 ? 14.634 14.408 -11.908 1.00 5.93 101 LYS A C 1
ATOM 1765 O O . LYS A 1 101 ? 15.728 14.224 -11.366 1.00 6.81 101 LYS A O 1
ATOM 1784 N N . GLU A 1 102 ? 13.668 15.147 -11.367 1.00 6.18 102 GLU A N 1
ATOM 1785 C CA A GLU A 1 102 ? 13.818 15.727 -10.045 0.58 6.40 102 GLU A CA 1
ATOM 1786 C CA B GLU A 1 102 ? 13.788 15.735 -10.037 0.42 6.30 102 GLU A CA 1
ATOM 1787 C C . GLU A 1 102 ? 13.610 14.663 -8.974 1.00 5.55 102 GLU A C 1
ATOM 1788 O O . GLU A 1 102 ? 12.859 13.701 -9.155 1.00 5.55 102 GLU A O 1
ATOM 1811 N N . GLY A 1 103 ? 14.290 14.849 -7.847 1.00 5.64 103 GLY A N 1
ATOM 1812 C CA . GLY A 1 103 ? 14.044 14.011 -6.689 1.00 5.21 103 GLY A CA 1
ATOM 1813 C C . GLY A 1 103 ? 14.382 12.555 -6.891 1.00 4.30 103 GLY A C 1
ATOM 1814 O O . GLY A 1 103 ? 13.772 11.690 -6.252 1.00 4.38 103 GLY A O 1
ATOM 1818 N N . ARG A 1 104 ? 15.354 12.263 -7.747 1.00 4.08 104 ARG A N 1
ATOM 1819 C CA . ARG A 1 104 ? 15.715 10.890 -8.073 1.00 3.63 104 ARG A CA 1
ATOM 1820 C C . ARG A 1 104 ? 16.815 10.411 -7.133 1.00 3.40 104 ARG A C 1
ATOM 1821 O O . ARG A 1 104 ? 17.878 11.037 -7.034 1.00 3.79 104 ARG A O 1
ATOM 1842 N N . GLY A 1 105 ? 16.559 9.306 -6.447 1.00 3.38 105 GLY A N 1
ATOM 1843 C CA . GLY A 1 105 ? 17.551 8.739 -5.561 1.00 3.48 105 GLY A CA 1
ATOM 1844 C C . GLY A 1 105 ? 16.956 7.565 -4.814 1.00 3.25 105 GLY A C 1
ATOM 1845 O O . GLY A 1 105 ? 15.886 7.066 -5.166 1.00 3.92 105 GLY A O 1
ATOM 1849 N N . TRP A 1 106 ? 17.670 7.122 -3.786 1.00 2.89 106 TRP A N 1
ATOM 1850 C CA . TRP A 1 106 ? 17.204 5.978 -3.019 1.00 2.75 106 TRP A CA 1
ATOM 1851 C C . TRP A 1 106 ? 17.907 5.935 -1.673 1.00 2.73 106 TRP A C 1
ATOM 1852 O O . TRP A 1 106 ? 18.917 6.609 -1.449 1.00 3.05 106 TRP A O 1
ATOM 1873 N N . THR A 1 107 ? 17.336 5.136 -0.772 1.00 2.78 107 THR A N 1
ATOM 1874 C CA . THR A 1 107 ? 17.890 4.889 0.549 1.00 3.09 107 THR A CA 1
ATOM 1875 C C . THR A 1 107 ? 17.844 3.388 0.792 1.00 2.80 107 THR A C 1
ATOM 1876 O O . THR A 1 107 ? 16.815 2.754 0.540 1.00 3.14 107 THR A O 1
ATOM 1887 N N . GLN A 1 108 ? 18.950 2.829 1.286 1.00 2.93 108 GLN A N 1
ATOM 1888 C CA . GLN A 1 108 ? 19.068 1.398 1.520 1.00 3.05 108 GLN A CA 1
ATOM 1889 C C . GLN A 1 108 ? 19.527 1.161 2.953 1.00 3.02 108 GLN A C 1
ATOM 1890 O O . GLN A 1 108 ? 20.400 1.877 3.459 1.00 3.62 108 GLN A O 1
ATOM 1904 N N . TRP A 1 109 ? 18.942 0.159 3.610 1.00 3.18 109 TRP A N 1
ATOM 1905 C CA . TRP A 1 109 ? 19.278 -0.124 5.000 1.00 3.42 109 TRP A CA 1
ATOM 1906 C C . TRP A 1 109 ? 18.920 -1.573 5.306 1.00 3.45 109 TRP A C 1
ATOM 1907 O O . TRP A 1 109 ? 18.345 -2.271 4.471 1.00 3.80 109 TRP A O 1
ATOM 1928 N N . ILE A 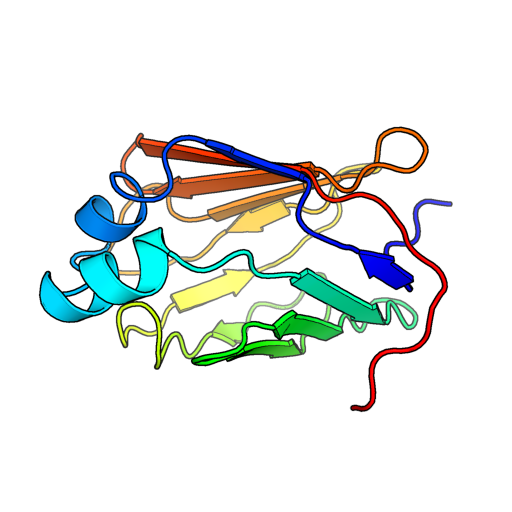1 110 ? 19.274 -2.021 6.510 1.00 3.95 110 ILE A N 1
ATOM 1929 C CA . ILE A 1 110 ? 19.012 -3.388 6.952 1.00 4.39 110 ILE A CA 1
ATOM 1930 C C . ILE A 1 110 ? 18.190 -3.346 8.232 1.00 4.81 110 ILE A C 1
ATOM 1931 O O . ILE A 1 110 ? 18.449 -2.529 9.123 1.00 5.89 110 ILE A O 1
ATOM 1947 N N . GLU A 1 111 ? 17.197 -4.235 8.318 1.00 4.81 111 GLU A N 1
ATOM 1948 C CA . GLU A 1 111 ? 16.458 -4.505 9.554 1.00 5.48 111 GLU A CA 1
ATOM 1949 C C . GLU A 1 111 ? 16.512 -6.018 9.763 1.00 5.93 111 GLU A C 1
ATOM 1950 O O . GLU A 1 111 ? 15.813 -6.761 9.071 1.00 6.20 111 GLU A O 1
ATOM 1962 N N . GLY A 1 112 ? 17.352 -6.490 10.679 1.00 7.21 112 GLY A N 1
ATOM 1963 C CA . GLY A 1 112 ? 17.444 -7.930 10.894 1.00 7.76 112 GLY A CA 1
ATOM 1964 C C . GLY A 1 112 ? 18.001 -8.619 9.660 1.00 7.94 112 GLY A C 1
ATOM 1965 O O . GLY A 1 112 ? 19.090 -8.289 9.181 1.00 9.53 112 GLY A O 1
ATOM 1969 N N . ASP A 1 113 ? 17.258 -9.603 9.148 1.00 7.50 113 ASP A N 1
ATOM 1970 C CA . ASP A 1 113 ? 17.627 -10.322 7.935 1.00 7.55 113 ASP A CA 1
ATOM 1971 C C . ASP A 1 113 ? 16.995 -9.726 6.681 1.00 6.13 113 ASP A C 1
ATOM 1972 O O . ASP A 1 113 ? 17.005 -10.370 5.624 1.00 6.88 113 ASP A O 1
ATOM 1981 N N . GLU A 1 114 ? 16.473 -8.504 6.776 1.00 5.02 114 GLU A N 1
ATOM 1982 C CA . GLU A 1 114 ? 15.820 -7.827 5.667 1.00 4.76 114 GLU A CA 1
ATOM 1983 C C . GLU A 1 114 ? 16.679 -6.685 5.138 1.00 4.16 114 GLU A C 1
ATOM 1984 O O . GLU A 1 114 ? 17.127 -5.824 5.904 1.00 4.77 114 GLU A O 1
ATOM 1996 N N . LEU A 1 115 ? 16.860 -6.661 3.820 1.00 3.55 115 LEU A N 1
ATOM 1997 C CA A LEU A 1 115 ? 17.404 -5.510 3.114 0.78 3.26 115 LEU A CA 1
ATOM 1998 C CA B LEU A 1 115 ? 17.403 -5.499 3.130 0.22 3.36 115 LEU A CA 1
ATOM 1999 C C . LEU A 1 115 ? 16.230 -4.661 2.638 1.00 3.01 115 LEU A C 1
ATOM 2000 O O . LEU A 1 115 ? 15.348 -5.163 1.929 1.00 3.49 115 LEU A O 1
ATOM 2031 N N . HIS A 1 116 ? 16.219 -3.395 3.033 1.00 2.93 116 HIS A N 1
ATOM 2032 C CA . HIS A 1 116 ? 15.179 -2.443 2.676 1.00 3.04 116 HIS A CA 1
ATOM 2033 C C . HIS A 1 116 ? 15.733 -1.436 1.680 1.00 2.75 116 HIS A C 1
ATOM 2034 O O . HIS A 1 116 ? 16.838 -0.916 1.857 1.00 3.09 116 HIS A O 1
ATOM 2048 N N . LEU A 1 117 ? 14.947 -1.148 0.645 1.00 2.76 117 LEU A N 1
ATOM 2049 C CA . LEU A 1 117 ? 15.355 -0.208 -0.392 1.00 2.83 117 LEU A CA 1
ATOM 2050 C C . LEU A 1 117 ? 14.152 0.643 -0.773 1.00 2.80 117 LEU A C 1
ATOM 2051 O O . LEU A 1 117 ? 13.154 0.121 -1.279 1.00 3.35 117 LEU A O 1
ATOM 2067 N N . GLU A 1 118 ? 14.248 1.948 -0.534 1.00 2.78 118 GLU A N 1
ATOM 2068 C CA . GLU A 1 118 ? 13.236 2.899 -0.976 1.00 2.90 118 GLU A CA 1
ATOM 2069 C C . GLU A 1 118 ? 13.801 3.659 -2.170 1.00 2.73 118 GLU A C 1
ATOM 2070 O O . GLU A 1 118 ? 14.803 4.372 -2.033 1.00 3.20 118 GLU A O 1
ATOM 2082 N N . MET A 1 119 ? 13.180 3.488 -3.336 1.00 2.76 119 MET A N 1
ATOM 2083 C CA . MET A 1 119 ? 13.563 4.192 -4.552 1.00 2.88 119 MET A CA 1
ATOM 2084 C C . MET A 1 119 ? 12.565 5.315 -4.809 1.00 2.92 119 MET A C 1
ATOM 2085 O O . MET A 1 119 ? 11.350 5.126 -4.677 1.00 3.54 119 MET A O 1
ATOM 2099 N N . ARG A 1 120 ? 13.087 6.484 -5.185 1.00 2.92 120 ARG A N 1
ATOM 2100 C CA . ARG A 1 120 ? 12.300 7.700 -5.330 1.00 3.24 120 ARG A CA 1
ATOM 2101 C C . ARG A 1 120 ? 12.594 8.372 -6.664 1.00 3.19 120 ARG A C 1
ATOM 2102 O O . ARG A 1 120 ? 13.747 8.424 -7.104 1.00 3.41 120 ARG A O 1
ATOM 2123 N N . VAL A 1 121 ? 11.556 8.946 -7.276 1.00 3.28 121 VAL A N 1
ATOM 2124 C CA . VAL A 1 121 ? 11.742 9.866 -8.393 1.00 3.44 121 VAL A CA 1
ATOM 2125 C C . VAL A 1 121 ? 10.474 10.685 -8.555 1.00 3.82 121 VAL A C 1
ATOM 2126 O O . VAL A 1 121 ? 9.371 10.136 -8.516 1.00 3.94 121 VAL A O 1
ATOM 2139 N N . GLU A 1 122 ? 10.619 11.999 -8.724 1.00 4.31 122 GLU A N 1
ATOM 2140 C CA . GLU A 1 122 ? 9.486 12.884 -9.005 1.00 5.13 122 GLU A CA 1
ATOM 2141 C C . GLU A 1 122 ? 8.340 12.678 -8.010 1.00 5.47 122 GLU A C 1
ATOM 2142 O O . GLU A 1 122 ? 7.161 12.736 -8.367 1.00 7.01 122 GLU A O 1
ATOM 2154 N N . GLY A 1 123 ? 8.684 12.465 -6.737 1.00 5.37 123 GLY A N 1
ATOM 2155 C CA . GLY A 1 123 ? 7.681 12.286 -5.699 1.00 5.69 123 GLY A CA 1
ATOM 2156 C C . GLY A 1 123 ? 7.045 10.908 -5.625 1.00 5.53 123 GLY A C 1
ATOM 2157 O O . GLY A 1 123 ? 6.247 10.661 -4.709 1.00 7.29 123 GLY A O 1
ATOM 2161 N N . VAL A 1 124 ? 7.359 10.013 -6.568 1.00 4.67 124 VAL A N 1
ATOM 2162 C CA . VAL A 1 124 ? 6.897 8.629 -6.581 1.00 4.44 124 VAL A CA 1
ATOM 2163 C C . VAL A 1 124 ? 7.855 7.791 -5.745 1.00 4.29 124 VAL A C 1
ATOM 2164 O O . VAL A 1 124 ? 9.072 8.029 -5.745 1.00 4.83 124 VAL A O 1
ATOM 2177 N N . VAL A 1 125 ? 7.312 6.808 -5.030 1.00 4.30 125 VAL A N 1
ATOM 2178 C CA . VAL A 1 125 ? 8.095 5.961 -4.134 1.00 4.77 125 VAL A CA 1
ATOM 2179 C C . VAL A 1 125 ? 7.815 4.500 -4.454 1.00 4.02 125 VAL A C 1
ATOM 2180 O O . VAL A 1 125 ? 6.652 4.085 -4.491 1.00 4.58 125 VAL A O 1
ATOM 2193 N N . CYS A 1 126 ? 8.878 3.720 -4.643 1.00 3.64 126 CYS A N 1
ATOM 2194 C CA . CYS A 1 126 ? 8.804 2.267 -4.724 1.00 3.42 126 CYS A CA 1
ATOM 2195 C C . CYS A 1 126 ? 9.605 1.697 -3.561 1.00 3.25 126 CYS A C 1
ATOM 2196 O O . CYS A 1 126 ? 10.742 2.114 -3.326 1.00 4.29 126 CYS A O 1
ATOM 2204 N N . LYS A 1 127 ? 9.008 0.766 -2.817 1.00 2.96 127 LYS A N 1
ATOM 2205 C CA . LYS A 1 127 ? 9.659 0.164 -1.659 1.00 3.05 127 LYS A CA 1
ATOM 2206 C C . LYS A 1 127 ? 9.847 -1.325 -1.904 1.00 2.91 127 LYS A C 1
ATOM 2207 O O . LYS A 1 127 ? 8.874 -2.043 -2.164 1.00 3.53 127 LYS A O 1
ATOM 2226 N N . GLN A 1 128 ? 11.087 -1.788 -1.799 1.00 2.72 128 GLN A N 1
ATOM 2227 C CA . GLN A 1 128 ? 11.425 -3.196 -1.957 1.00 2.82 128 GLN A CA 1
ATOM 2228 C C . GLN A 1 128 ? 12.035 -3.717 -0.663 1.00 2.75 128 GLN A C 1
ATOM 2229 O O . GLN A 1 128 ? 12.797 -3.009 0.008 1.00 3.24 128 GLN A O 1
ATOM 2243 N N . VAL A 1 129 ? 11.700 -4.955 -0.316 1.00 2.77 129 VAL A N 1
ATOM 2244 C CA . VAL A 1 129 ? 12.305 -5.631 0.821 1.00 2.96 129 VAL A CA 1
ATOM 2245 C C . VAL A 1 129 ? 12.748 -7.006 0.358 1.00 2.97 129 VAL A C 1
ATOM 2246 O O . VAL A 1 129 ? 11.996 -7.710 -0.328 1.00 3.49 129 VAL A O 1
ATOM 2259 N N . PHE A 1 130 ? 13.976 -7.366 0.728 1.00 3.18 130 PHE A N 1
ATOM 2260 C CA . PHE A 1 130 ? 14.613 -8.619 0.360 1.00 3.34 130 PHE A CA 1
ATOM 2261 C C . PHE A 1 130 ? 14.997 -9.360 1.635 1.00 3.60 130 PHE A C 1
ATOM 2262 O O . PHE A 1 130 ? 15.258 -8.740 2.669 1.00 4.57 130 PHE A O 1
ATOM 2279 N N . LYS A 1 131 ? 15.044 -10.687 1.559 1.00 3.76 131 LYS A N 1
ATOM 2280 C CA A LYS A 1 131 ? 15.461 -11.541 2.665 0.46 4.02 131 LYS A CA 1
ATOM 2281 C CA B LYS A 1 131 ? 15.479 -11.506 2.680 0.54 4.04 131 LYS A CA 1
ATOM 2282 C C . LYS A 1 131 ? 16.848 -12.101 2.378 1.00 3.94 131 LYS A C 1
ATOM 2283 O O . LYS A 1 131 ? 17.100 -12.600 1.277 1.00 4.16 131 LYS A O 1
ATOM 2320 N N . LYS A 1 132 ? 17.741 -12.052 3.363 1.00 4.03 132 LYS A N 1
ATOM 2321 C CA A LYS A 1 132 ? 19.065 -12.635 3.184 0.75 4.29 132 LYS A CA 1
ATOM 2322 C CA B LYS A 1 132 ? 19.059 -12.637 3.170 0.25 4.31 132 LYS A CA 1
ATOM 2323 C C . LYS A 1 132 ? 18.923 -14.146 3.027 1.00 4.22 132 LYS A C 1
ATOM 2324 O O . LYS A 1 132 ? 18.219 -14.798 3.805 1.00 4.89 132 LYS A O 1
ATOM 2361 N N . VAL A 1 133 ? 19.588 -14.701 2.016 1.00 3.82 133 VAL A N 1
ATOM 2362 C CA . VAL A 1 133 ? 19.513 -16.126 1.728 1.00 3.85 133 VAL A CA 1
ATOM 2363 C C . VAL A 1 133 ? 20.922 -16.700 1.614 1.00 3.84 133 VAL A C 1
ATOM 2364 O O . VAL A 1 133 ? 21.916 -15.976 1.525 1.00 4.66 133 VAL A O 1
ATOM 2377 N N . GLN A 1 134 ? 20.984 -18.036 1.628 1.00 3.61 134 GLN A N 1
ATOM 2378 C CA . GLN A 1 134 ? 22.254 -18.738 1.719 1.00 3.67 134 GLN A CA 1
ATOM 2379 C C . GLN A 1 134 ? 22.502 -19.766 0.628 1.00 3.87 134 GLN A C 1
ATOM 2380 O O . GLN A 1 134 ? 23.633 -20.255 0.526 1.00 4.17 134 GLN A O 1
ATOM 2394 N N . HIS A 1 135 ? 21.502 -20.138 -0.163 1.00 4.37 135 HIS A N 1
ATOM 2395 C CA . HIS A 1 135 ? 21.745 -21.067 -1.254 1.00 4.98 135 HIS A CA 1
ATOM 2396 C C . HIS A 1 135 ? 22.442 -20.309 -2.371 1.00 5.78 135 HIS A C 1
ATOM 2397 O O . HIS A 1 135 ? 21.937 -19.284 -2.828 1.00 7.46 135 HIS A O 1
ATOM 2411 N N . HIS A 1 136 ? 23.603 -20.795 -2.803 1.00 5.65 136 HIS A N 1
ATOM 2412 C CA . HIS A 1 136 ? 24.383 -20.064 -3.788 0.94 5.84 136 HIS A CA 1
ATOM 2413 C C . HIS A 1 136 ? 23.700 -20.083 -5.147 1.00 6.04 136 HIS A C 1
ATOM 2414 O O . HIS A 1 136 ? 23.274 -21.133 -5.640 0.89 7.07 136 HIS A O 1
ATOM 2428 N N . HIS A 1 137 ? 23.608 -18.904 -5.742 0.96 6.22 137 HIS A N 1
ATOM 2429 C CA . HIS A 1 137 ? 23.159 -18.729 -7.109 0.85 6.95 137 HIS A CA 1
ATOM 2430 C C . HIS A 1 137 ? 24.398 -18.606 -7.991 0.98 7.20 137 HIS A C 1
ATOM 2431 O O . HIS A 1 137 ? 25.262 -17.757 -7.742 0.84 7.69 137 HIS A O 1
ATOM 2445 N N . HIS A 1 138 ? 24.495 -19.461 -9.007 0.87 8.06 138 HIS A N 1
ATOM 2446 C CA . HIS A 1 138 ? 25.623 -19.391 -9.922 1.00 8.69 138 HIS A CA 1
ATOM 2447 C C . HIS A 1 138 ? 25.751 -17.974 -10.465 0.96 9.50 138 HIS A C 1
ATOM 2448 O O . HIS A 1 138 ? 24.752 -17.310 -10.754 0.90 9.21 138 HIS A O 1
ATOM 2462 N N . HIS A 1 139 ? 26.990 -17.507 -10.596 0.97 11.21 139 HIS A N 1
ATOM 2463 C CA . HIS A 1 139 ? 27.234 -16.122 -10.984 1.00 14.02 139 HIS A CA 1
ATOM 2464 C C . HIS A 1 139 ? 26.479 -15.746 -12.256 1.00 14.35 139 HIS A C 1
ATOM 2465 O O . HIS A 1 139 ? 25.767 -14.742 -12.289 0.83 16.94 139 HIS A O 1
#

Organism: Homo sapiens (NCBI:txid9606)

Radius of gyration: 14.29 Å; Cα contacts (8 Å, |Δi|>4): 334; chains: 1; bounding box: 31×37×35 Å

Sequence (139 aa):
PVDFTGYWKMMLVNENFEEEYLRALDVNVALRKIANLLKKPPDKEIVQDGDHMMIIRTLSTFRNYIMDFQVGKEFEEDLTGIDDRKKCMTTVSSWDGDKKLLQCVQKKGEKEEGRGWTQWIEGDELLHLEMRVEGVVCKQVFKKKKVQHHHHH

Secondary structure (DSSP, 8-state):
-----EEEEEEEEESHHHHHHHTT--HHHHHHHTT---EEEEEEETTEEEEEEE-SS--EEEEEETT--EEEE-TTTT--EEEEEEEEETTEEEEEEESSSTT-EEEEEEETTEEEEEEEETTEEEEEEEEEE-SPPP-